Protein AF-A0A959BJ44-F1 (afdb_monomer_lite)

Secondary structure (DSSP, 8-state):
--SHHHHHHHHHHTT--------TTSSGGGGS-------------PPPP-S-------------HHHHHHHHHHH-GGG--HHHHHHHHHHHHHHHHHHS-TTSPPP------------SSPPTTBTTB--HHHHHHHHHTT-

pLDDT: mean 74.77, std 21.97, range [40.12, 97.75]

Sequence (143 aa):
MKTSTLIAVLLAMLMAGLCPAQNLSQFEGRLKKRPHYHQLQEKQIQAPSTAGFYTPIIRQRTCGTMEADAALRARYPEMGTLEEFENGLQRAIRGYEQEHDARSPQEVITIPVIVHVVHNGQAVGSGPNISRAQVQSQIDALN

Radius of gyration: 29.75 Å; chains: 1; bounding box: 50×96×48 Å

Structure (mmCIF, N/CA/C/O backbone):
data_AF-A0A959BJ44-F1
#
_entry.id   AF-A0A959BJ44-F1
#
loop_
_atom_site.group_PDB
_atom_site.id
_atom_site.type_symbol
_atom_site.label_atom_id
_atom_site.label_alt_id
_atom_site.label_comp_id
_atom_site.label_asym_id
_atom_site.label_entity_id
_atom_site.label_seq_id
_atom_site.pdbx_PDB_ins_code
_atom_site.Cartn_x
_atom_site.Cartn_y
_atom_site.Cartn_z
_atom_site.occupancy
_atom_site.B_iso_or_equiv
_atom_site.auth_seq_id
_atom_site.auth_comp_id
_atom_site.auth_asym_id
_atom_site.auth_atom_id
_atom_site.pdbx_PDB_model_num
ATOM 1 N N . MET A 1 1 ? 9.827 73.649 15.721 1.00 54.50 1 MET A N 1
ATOM 2 C CA . MET A 1 1 ? 10.860 72.589 15.835 1.00 54.50 1 MET A CA 1
ATOM 3 C C . MET A 1 1 ? 10.273 71.163 15.753 1.00 54.50 1 MET A C 1
ATOM 5 O O . MET A 1 1 ? 10.637 70.328 16.567 1.00 54.50 1 MET A O 1
ATOM 9 N N . LYS A 1 2 ? 9.368 70.839 14.807 1.00 57.88 2 LYS A N 1
ATOM 10 C CA . LYS A 1 2 ? 8.801 69.467 14.698 1.00 57.88 2 LYS A CA 1
ATOM 11 C C . LYS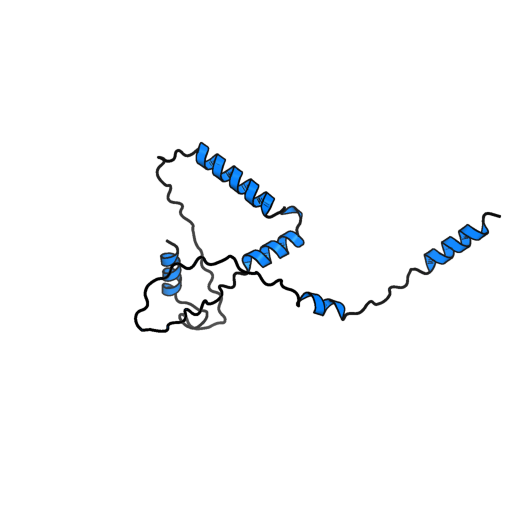 A 1 2 ? 8.584 68.938 13.266 1.00 57.88 2 LYS A C 1
ATOM 13 O O . LYS A 1 2 ? 8.084 67.837 13.107 1.00 57.88 2 LYS A O 1
ATOM 18 N N . THR A 1 3 ? 8.978 69.675 12.226 1.00 54.62 3 THR A N 1
ATOM 19 C CA . THR A 1 3 ? 8.811 69.253 10.818 1.00 54.62 3 THR A CA 1
ATOM 20 C C . THR A 1 3 ? 10.103 68.727 10.175 1.00 54.62 3 THR A C 1
ATOM 22 O O . THR A 1 3 ? 10.033 67.903 9.271 1.00 54.62 3 THR A O 1
ATOM 25 N N . SER A 1 4 ? 11.285 69.106 10.681 1.00 54.53 4 SER A N 1
ATOM 26 C CA . SER A 1 4 ? 12.581 68.623 10.160 1.00 54.53 4 SER A CA 1
ATOM 27 C C . SER A 1 4 ? 12.877 67.158 10.487 1.00 54.53 4 SER A C 1
ATOM 29 O O . SER A 1 4 ? 13.542 66.484 9.708 1.00 54.53 4 SER A O 1
ATOM 31 N N . THR A 1 5 ? 12.373 66.636 11.606 1.00 57.09 5 THR A N 1
ATOM 32 C CA . THR A 1 5 ? 12.557 65.226 11.985 1.00 57.09 5 THR A CA 1
ATOM 33 C C . THR A 1 5 ? 11.679 64.279 11.168 1.00 57.09 5 THR A C 1
ATOM 35 O O . THR A 1 5 ? 12.084 63.151 10.919 1.00 57.09 5 THR A O 1
ATOM 38 N N . LEU A 1 6 ? 10.519 64.734 10.683 1.00 56.97 6 LEU A N 1
ATOM 39 C CA . LEU A 1 6 ? 9.623 63.915 9.857 1.00 56.97 6 LEU A CA 1
ATOM 40 C C . LEU A 1 6 ? 10.170 63.691 8.441 1.00 56.97 6 LEU A C 1
ATOM 42 O O . LEU A 1 6 ? 10.066 62.585 7.921 1.00 56.97 6 LEU A O 1
ATOM 46 N N . ILE A 1 7 ? 10.823 64.696 7.847 1.00 59.19 7 ILE A N 1
ATOM 47 C CA . ILE A 1 7 ? 11.459 64.565 6.525 1.00 59.19 7 ILE A CA 1
ATOM 48 C C . ILE A 1 7 ? 12.693 63.652 6.602 1.00 59.19 7 ILE A C 1
ATOM 50 O O . ILE A 1 7 ? 12.903 62.833 5.712 1.00 59.19 7 ILE A O 1
ATOM 54 N N . ALA A 1 8 ? 13.465 63.719 7.693 1.00 55.62 8 ALA A N 1
ATOM 55 C CA . ALA A 1 8 ? 14.617 62.839 7.902 1.00 55.62 8 ALA A CA 1
ATOM 56 C C . ALA A 1 8 ? 14.218 61.358 8.072 1.00 55.62 8 ALA A C 1
ATOM 58 O O . ALA A 1 8 ? 14.911 60.476 7.569 1.00 55.62 8 ALA 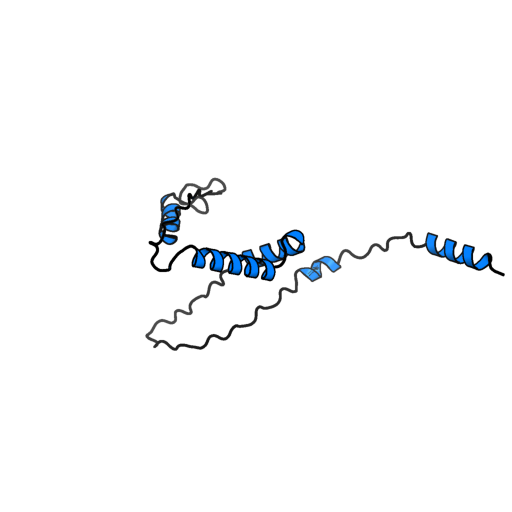A O 1
ATOM 59 N N . VAL A 1 9 ? 13.081 61.075 8.720 1.00 58.94 9 VAL A N 1
ATOM 60 C CA . VAL A 1 9 ? 12.565 59.700 8.873 1.00 58.94 9 VAL A CA 1
ATOM 61 C C . VAL A 1 9 ? 11.984 59.164 7.557 1.00 58.94 9 VAL A C 1
ATOM 63 O O . VAL A 1 9 ? 12.204 58.002 7.221 1.00 58.94 9 VAL A O 1
ATOM 66 N N . LEU A 1 10 ? 11.316 60.011 6.765 1.00 56.19 10 LEU A N 1
ATOM 67 C CA . LEU A 1 10 ? 10.782 59.628 5.450 1.00 56.19 10 LEU A CA 1
ATOM 68 C C . LEU A 1 10 ? 11.883 59.379 4.406 1.00 56.19 10 LEU A C 1
ATOM 70 O O . LEU A 1 10 ? 11.752 58.461 3.599 1.00 56.19 10 LEU A O 1
ATOM 74 N N . LEU A 1 11 ? 12.995 60.122 4.456 1.00 54.22 11 LEU A N 1
ATOM 75 C CA . LEU A 1 11 ? 14.146 59.881 3.576 1.00 54.22 11 LEU A CA 1
ATOM 76 C C . LEU A 1 11 ? 14.920 58.603 3.960 1.00 54.22 11 LEU A C 1
ATOM 78 O O . LEU A 1 11 ? 15.455 57.924 3.087 1.00 54.22 11 LEU A O 1
ATOM 82 N N . ALA A 1 12 ? 14.939 58.239 5.249 1.00 51.34 12 ALA A N 1
ATOM 83 C CA . ALA A 1 12 ? 15.567 57.006 5.733 1.00 51.34 12 ALA A CA 1
ATOM 84 C C . ALA A 1 12 ? 14.768 55.739 5.369 1.00 51.34 12 ALA A C 1
ATOM 86 O O . ALA A 1 12 ? 15.361 54.680 5.168 1.00 51.34 12 ALA A O 1
ATOM 87 N N . MET A 1 13 ? 13.441 55.836 5.218 1.00 52.59 13 MET A N 1
ATOM 88 C CA . MET A 1 13 ? 12.610 54.710 4.765 1.00 52.59 13 MET A CA 1
ATOM 89 C C . MET A 1 13 ? 12.649 54.482 3.246 1.00 52.59 13 MET A C 1
ATOM 91 O O . MET A 1 13 ? 12.355 53.375 2.801 1.00 52.59 13 MET A O 1
ATOM 95 N N . LEU A 1 14 ? 13.071 55.470 2.447 1.00 49.72 14 LEU A N 1
ATOM 96 C CA . LEU A 1 14 ? 13.172 55.333 0.986 1.00 49.72 14 LEU A CA 1
ATOM 97 C C . LEU A 1 14 ? 14.499 54.710 0.501 1.00 49.72 14 LEU A C 1
ATOM 99 O O . LEU A 1 14 ? 14.616 54.374 -0.672 1.00 49.72 14 LEU A O 1
ATOM 103 N N . MET A 1 15 ? 15.474 54.503 1.395 1.00 52.19 15 MET A N 1
ATOM 104 C CA . MET A 1 15 ? 16.781 53.891 1.085 1.00 52.19 15 MET A CA 1
ATOM 105 C C . MET A 1 15 ? 16.941 52.449 1.600 1.00 52.19 15 MET A C 1
ATOM 107 O O . MET A 1 15 ? 18.013 51.865 1.469 1.00 52.19 15 MET A O 1
ATOM 111 N N . ALA A 1 16 ? 15.878 51.831 2.126 1.00 48.78 16 ALA A N 1
ATOM 112 C CA . ALA A 1 16 ? 15.864 50.405 2.482 1.00 48.78 16 ALA A CA 1
ATOM 113 C C . ALA A 1 16 ? 15.429 49.486 1.313 1.00 48.78 16 ALA A C 1
ATOM 115 O O . ALA A 1 16 ? 15.215 48.292 1.500 1.00 48.78 16 ALA A O 1
ATOM 116 N N . GLY A 1 17 ? 15.302 50.042 0.102 1.00 53.31 17 GLY A N 1
ATOM 117 C CA . GLY A 1 17 ? 14.902 49.355 -1.130 1.00 53.31 17 GLY A CA 1
ATOM 118 C C . GLY A 1 17 ? 16.046 48.763 -1.961 1.00 53.31 17 GLY A C 1
ATOM 119 O O . GLY A 1 17 ? 15.896 48.637 -3.172 1.00 53.31 17 GLY A O 1
ATOM 120 N N . LEU A 1 18 ? 17.182 48.399 -1.358 1.00 48.91 18 LEU A N 1
ATOM 121 C CA . LEU A 1 18 ? 18.196 47.584 -2.033 1.00 48.91 18 LEU A CA 1
ATOM 122 C C . LEU A 1 18 ? 18.339 46.243 -1.318 1.00 48.91 18 LEU A C 1
ATOM 124 O O . LEU A 1 18 ? 18.878 46.156 -0.218 1.00 48.91 18 LEU A O 1
ATOM 128 N N . CYS A 1 19 ? 17.852 45.195 -1.986 1.00 45.88 19 CYS A N 1
ATOM 129 C CA . CYS A 1 19 ? 18.166 43.806 -1.684 1.00 45.88 19 CYS A CA 1
ATOM 130 C C . CYS A 1 19 ? 19.683 43.636 -1.507 1.00 45.88 19 CYS A C 1
ATOM 132 O O . CYS A 1 19 ? 20.423 43.843 -2.473 1.00 45.88 19 CYS A O 1
ATOM 134 N N . PRO A 1 20 ? 20.181 43.180 -0.347 1.00 45.16 20 PRO A N 1
ATOM 135 C CA . PRO A 1 20 ? 21.453 42.489 -0.336 1.00 45.16 20 PRO A CA 1
ATOM 136 C C . PRO A 1 20 ? 21.241 41.136 -1.026 1.00 45.16 20 PRO A C 1
ATOM 138 O O . PRO A 1 20 ? 20.472 40.296 -0.559 1.00 45.16 20 PRO A O 1
ATOM 141 N N . ALA A 1 21 ? 21.920 40.927 -2.154 1.00 50.53 21 ALA A N 1
ATOM 142 C CA . ALA A 1 21 ? 22.101 39.611 -2.749 1.00 50.53 21 ALA A CA 1
ATOM 143 C C . ALA A 1 21 ? 22.855 38.720 -1.745 1.00 50.53 21 ALA A C 1
ATOM 145 O O . ALA A 1 21 ? 24.084 38.710 -1.684 1.00 50.53 21 ALA A O 1
ATOM 146 N N . GLN A 1 22 ? 22.111 38.004 -0.903 1.00 49.12 22 GLN A N 1
ATOM 147 C CA . GLN A 1 22 ? 22.660 37.053 0.053 1.00 49.12 22 GLN A CA 1
ATOM 148 C C . GLN A 1 22 ? 22.803 35.683 -0.616 1.00 49.12 22 GLN A C 1
ATOM 150 O O . GLN A 1 22 ? 21.888 34.874 -0.665 1.00 49.12 22 GLN A O 1
ATOM 155 N N . ASN A 1 23 ? 24.004 35.477 -1.153 1.00 43.41 23 ASN A N 1
ATOM 156 C CA . ASN A 1 23 ? 24.846 34.313 -0.891 1.00 43.41 23 ASN A CA 1
ATOM 157 C C . ASN A 1 23 ? 24.207 32.911 -1.062 1.00 43.41 23 ASN A C 1
ATOM 159 O O . ASN A 1 23 ? 23.680 32.307 -0.129 1.00 43.41 23 ASN A O 1
ATOM 163 N N . LEU A 1 24 ? 24.390 32.343 -2.258 1.00 46.50 24 LEU A N 1
ATOM 164 C CA . LEU A 1 24 ? 23.986 30.988 -2.654 1.00 46.50 24 LEU A CA 1
ATOM 165 C C . LEU A 1 24 ? 24.787 29.846 -1.979 1.00 46.50 24 LEU A C 1
ATOM 167 O O . LEU A 1 24 ? 24.639 28.696 -2.373 1.00 46.50 24 LEU A O 1
ATOM 171 N N . SER A 1 25 ? 25.634 30.120 -0.978 1.00 49.41 25 SER A N 1
ATOM 172 C CA . SER A 1 25 ? 26.426 29.083 -0.285 1.00 49.41 25 SER A CA 1
ATOM 173 C C . SER A 1 25 ? 25.739 28.485 0.952 1.00 49.41 25 SER A C 1
ATOM 175 O O . SER A 1 25 ? 26.201 27.482 1.495 1.00 49.41 25 SER A O 1
ATOM 177 N N . GLN A 1 26 ? 24.610 29.043 1.406 1.00 48.31 26 GLN A N 1
ATOM 178 C CA . GLN A 1 26 ? 23.963 28.590 2.646 1.00 48.31 26 GLN A CA 1
ATOM 179 C C . GLN A 1 26 ? 23.009 27.390 2.458 1.00 48.31 26 GLN A C 1
ATOM 181 O O . GLN A 1 26 ? 22.589 26.776 3.441 1.00 48.31 26 GLN A O 1
ATOM 186 N N . PHE A 1 27 ? 22.692 27.003 1.217 1.00 43.78 27 PHE A N 1
ATOM 187 C CA . PHE A 1 27 ? 21.806 25.862 0.944 1.00 43.78 27 PHE A CA 1
ATOM 188 C C . PHE A 1 27 ? 22.499 2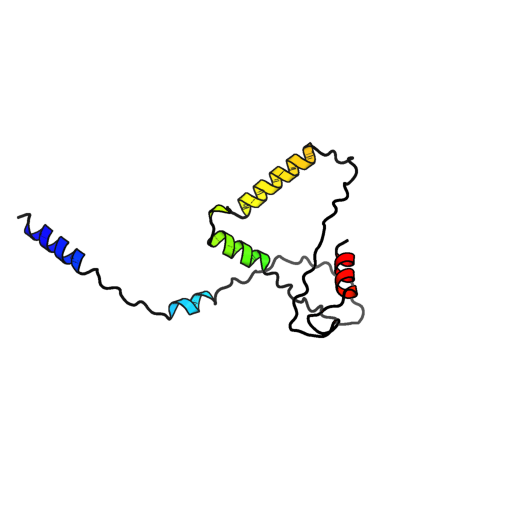4.495 1.058 1.00 43.78 27 PHE A C 1
ATOM 190 O O . PHE A 1 27 ? 21.839 23.505 1.376 1.00 43.78 27 PHE A O 1
ATOM 197 N N . GLU A 1 28 ? 23.823 24.428 0.907 1.00 49.28 28 GLU A N 1
ATOM 198 C CA . GLU A 1 28 ? 24.563 23.161 1.016 1.00 49.28 28 GLU A CA 1
ATOM 199 C C . GLU A 1 28 ? 24.716 22.677 2.471 1.00 49.28 28 GLU A C 1
ATOM 201 O O . GLU A 1 28 ? 24.907 21.488 2.732 1.00 49.28 28 GLU A O 1
ATOM 206 N N . GLY A 1 29 ? 24.543 23.568 3.455 1.00 40.53 29 GLY A N 1
ATOM 207 C CA . GLY A 1 29 ? 24.664 23.237 4.879 1.00 40.53 29 GLY A CA 1
ATOM 208 C C . GLY A 1 29 ? 23.479 22.463 5.473 1.00 40.53 29 GLY A C 1
ATOM 209 O O . GLY A 1 29 ? 23.603 21.904 6.565 1.00 40.53 29 GLY A O 1
ATOM 210 N N . ARG A 1 30 ? 22.330 22.400 4.783 1.00 41.03 30 ARG A N 1
ATOM 211 C CA . ARG A 1 30 ? 21.102 21.772 5.313 1.00 41.03 30 ARG A CA 1
ATOM 212 C C . ARG A 1 30 ? 20.995 20.270 5.014 1.00 41.03 30 ARG A C 1
ATOM 214 O O . ARG A 1 30 ? 20.216 19.584 5.666 1.00 41.03 30 ARG A O 1
ATOM 221 N N . LEU A 1 31 ? 21.827 19.724 4.124 1.00 48.03 31 LEU A N 1
ATOM 222 C CA . LEU A 1 31 ? 21.896 18.273 3.884 1.00 48.03 31 LEU A CA 1
ATOM 223 C C . LEU A 1 31 ? 22.836 17.532 4.855 1.00 48.03 31 LEU A C 1
ATOM 225 O O . LEU A 1 31 ? 22.854 16.304 4.862 1.00 48.03 31 LEU A O 1
ATOM 229 N N . LYS A 1 32 ? 23.593 18.245 5.707 1.00 45.69 32 LYS A N 1
ATOM 230 C CA . LYS A 1 32 ? 24.660 17.650 6.540 1.00 45.69 32 LYS A CA 1
ATOM 231 C C . LYS A 1 32 ? 24.321 17.453 8.024 1.00 45.69 32 LYS A C 1
ATOM 233 O O . LYS A 1 32 ? 25.203 17.147 8.820 1.00 45.69 32 LYS A O 1
ATOM 238 N N . LYS A 1 33 ? 23.053 17.579 8.422 1.00 42.03 33 LYS A N 1
ATOM 239 C CA . LYS A 1 33 ? 22.607 17.235 9.783 1.00 42.03 33 LYS A CA 1
ATOM 240 C C . LYS A 1 33 ? 21.317 16.420 9.740 1.00 42.03 33 LYS A C 1
ATOM 242 O O . LYS A 1 33 ? 20.234 16.960 9.925 1.00 42.03 33 LYS A O 1
ATOM 247 N N . ARG A 1 34 ? 21.440 15.110 9.518 1.00 42.03 34 ARG A N 1
ATOM 248 C CA . ARG A 1 34 ? 20.439 14.150 9.998 1.00 42.03 34 ARG A CA 1
ATOM 249 C C . ARG A 1 34 ? 20.901 13.659 11.374 1.00 42.03 34 ARG A C 1
ATOM 251 O O . ARG A 1 34 ? 22.034 13.184 11.466 1.00 42.03 34 ARG A O 1
ATOM 258 N N . PRO A 1 35 ? 20.102 13.827 12.440 1.00 42.59 35 PRO A N 1
ATOM 259 C CA . PRO A 1 35 ? 20.463 13.321 13.749 1.00 42.59 35 PRO A CA 1
ATOM 260 C C . PRO A 1 35 ? 20.513 11.793 13.716 1.00 42.59 35 PRO A C 1
ATOM 262 O O . PRO A 1 35 ? 19.620 11.114 13.217 1.00 42.59 35 PRO A O 1
ATOM 265 N N . HIS A 1 36 ? 21.622 11.300 14.248 1.00 42.22 36 HIS A N 1
ATOM 266 C CA . HIS A 1 36 ? 21.886 9.929 14.641 1.00 42.22 36 HIS A CA 1
ATOM 267 C C . HIS A 1 36 ? 20.731 9.431 15.530 1.00 42.22 36 HIS A C 1
ATOM 269 O O . HIS A 1 36 ? 20.529 9.971 16.618 1.00 42.22 36 HIS A O 1
ATOM 275 N N . TYR A 1 37 ? 19.962 8.427 15.099 1.00 46.22 37 TYR A N 1
ATOM 276 C CA . TYR A 1 37 ? 19.012 7.764 15.995 1.00 46.22 37 TYR A CA 1
ATOM 277 C C . TYR A 1 37 ? 19.810 6.839 16.922 1.00 46.22 37 TYR A C 1
ATOM 279 O O . TYR A 1 37 ? 20.206 5.737 16.543 1.00 46.22 37 TYR A O 1
ATOM 287 N N . HIS A 1 38 ? 20.130 7.332 18.118 1.00 42.72 38 HIS A N 1
ATOM 288 C CA . HIS A 1 38 ? 20.727 6.531 19.179 1.00 42.72 38 HIS A CA 1
ATOM 289 C C . HIS A 1 38 ? 19.666 5.605 19.792 1.00 42.72 38 HIS A C 1
ATOM 291 O O . HIS A 1 38 ? 18.756 6.048 20.481 1.00 42.72 38 HIS A O 1
ATOM 297 N N . GLN A 1 39 ? 19.851 4.308 19.543 1.00 40.97 39 GLN A N 1
ATOM 298 C CA . GLN A 1 39 ? 20.061 3.303 20.587 1.00 40.97 39 GLN A CA 1
ATOM 299 C C . GLN A 1 39 ? 18.932 3.138 21.624 1.00 40.97 39 GLN A C 1
ATOM 301 O O . GLN A 1 39 ? 19.025 3.610 22.753 1.00 40.97 39 GLN A O 1
ATOM 306 N N . LEU A 1 40 ? 17.913 2.348 21.272 1.00 50.22 40 LEU A N 1
ATOM 307 C CA . LEU A 1 40 ? 17.123 1.628 22.271 1.00 50.22 40 LEU A CA 1
ATOM 308 C C . LEU A 1 40 ? 17.893 0.355 22.658 1.00 50.22 40 LEU A C 1
ATOM 310 O O . LEU A 1 40 ? 18.292 -0.427 21.799 1.00 50.22 40 LEU A O 1
ATOM 314 N N . GLN A 1 41 ? 18.169 0.214 23.954 1.00 42.81 41 GLN A N 1
ATOM 315 C CA . GLN A 1 41 ? 18.959 -0.853 24.572 1.00 42.81 41 GLN A CA 1
ATOM 316 C C . GLN A 1 41 ? 18.404 -2.251 24.266 1.00 42.81 41 GLN A C 1
ATOM 318 O O . GLN A 1 41 ? 17.350 -2.642 24.767 1.00 42.81 41 GLN A O 1
ATOM 323 N N . GLU A 1 42 ? 19.167 -3.042 23.515 1.00 46.81 42 GLU A N 1
ATOM 324 C CA . GLU A 1 42 ? 18.970 -4.486 23.417 1.00 46.81 42 GLU A CA 1
ATOM 325 C C . GLU A 1 42 ? 19.353 -5.136 24.754 1.00 46.81 42 GLU A C 1
ATOM 327 O O . GLU A 1 42 ? 20.526 -5.262 25.113 1.00 46.81 42 GLU A O 1
ATOM 332 N N . LYS A 1 43 ? 18.347 -5.558 25.522 1.00 44.47 43 LYS A N 1
ATOM 333 C CA . LYS A 1 43 ? 18.531 -6.487 26.637 1.00 44.47 43 LYS A CA 1
ATOM 334 C C . LYS A 1 43 ? 18.871 -7.856 26.041 1.00 44.47 43 LYS A C 1
ATOM 336 O O . LYS A 1 43 ? 17.996 -8.536 25.513 1.00 44.47 43 LYS A O 1
ATOM 341 N N . GLN A 1 44 ? 20.150 -8.224 26.087 1.00 40.12 44 GLN A N 1
ATOM 342 C CA . GLN A 1 44 ? 20.678 -9.466 25.521 1.00 40.12 44 GLN A CA 1
ATOM 343 C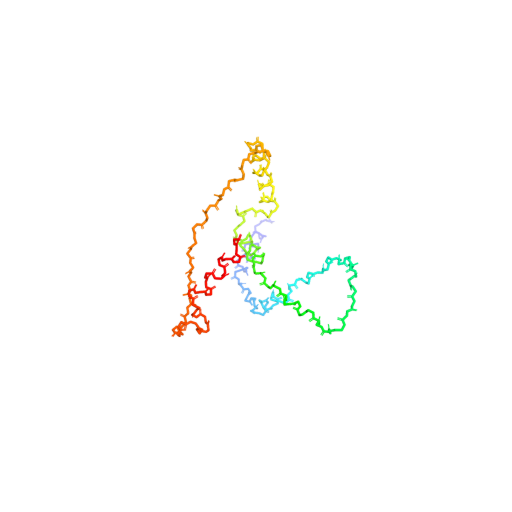 C . GLN A 1 44 ? 19.988 -10.700 26.127 1.00 40.12 44 GLN A C 1
ATOM 345 O O . GLN A 1 44 ? 20.098 -10.956 27.326 1.00 40.12 44 GLN A O 1
ATOM 350 N N . ILE A 1 45 ? 19.312 -11.490 25.292 1.00 46.75 45 ILE A N 1
ATOM 351 C CA . ILE A 1 45 ? 18.950 -12.878 25.597 1.00 46.75 45 ILE A CA 1
ATOM 352 C C . ILE A 1 45 ? 19.974 -13.745 24.858 1.00 46.75 45 ILE A C 1
ATOM 354 O O . ILE A 1 45 ? 19.980 -13.808 23.632 1.00 46.75 45 ILE A O 1
ATOM 358 N N . GLN A 1 46 ? 20.891 -14.352 25.609 1.00 44.09 46 GLN A N 1
ATOM 359 C CA . GLN A 1 46 ? 21.974 -15.180 25.080 1.00 44.09 46 GLN A CA 1
ATOM 360 C C . GLN A 1 46 ? 21.420 -16.550 24.646 1.00 44.09 46 GLN A C 1
ATOM 362 O O . GLN A 1 46 ? 20.965 -17.319 25.491 1.00 44.09 46 GLN A O 1
ATOM 367 N N . ALA A 1 47 ? 21.489 -16.878 23.354 1.00 47.25 47 ALA A N 1
ATOM 368 C CA . ALA A 1 47 ? 21.277 -18.241 22.853 1.00 47.25 47 ALA A CA 1
ATOM 369 C C . ALA A 1 47 ? 22.635 -18.936 22.592 1.00 47.25 47 ALA A C 1
ATOM 371 O O . ALA A 1 47 ? 23.595 -18.262 22.207 1.00 47.25 47 ALA A O 1
ATOM 372 N N . PRO A 1 48 ? 22.751 -20.257 22.835 1.00 50.22 48 PRO A N 1
ATOM 373 C CA . PRO A 1 48 ? 24.026 -20.971 22.862 1.00 50.22 48 PRO A CA 1
ATOM 374 C C . PRO A 1 48 ? 24.638 -21.149 21.466 1.00 50.22 48 PRO A C 1
ATOM 376 O O . PRO A 1 48 ? 23.963 -21.478 20.493 1.00 50.22 48 PRO A O 1
ATOM 379 N N . SER A 1 49 ? 25.950 -20.935 21.395 1.00 58.62 49 SER A N 1
ATOM 380 C CA . SER A 1 49 ? 26.776 -20.973 20.194 1.00 58.62 49 SER A CA 1
ATOM 381 C C . SER A 1 49 ? 27.132 -22.405 19.786 1.00 58.62 49 SER A C 1
ATOM 383 O O . SER A 1 49 ? 27.703 -23.175 20.555 1.00 58.62 49 SER A O 1
ATOM 385 N N . THR A 1 50 ? 26.869 -22.766 18.531 1.00 47.03 50 THR A N 1
ATOM 386 C CA . THR A 1 50 ? 27.519 -23.912 17.881 1.00 47.03 50 THR A CA 1
ATOM 387 C C . THR A 1 50 ? 27.930 -23.516 16.465 1.00 47.03 50 THR A C 1
ATOM 389 O O . THR A 1 50 ? 27.095 -23.201 15.628 1.00 47.03 50 THR A O 1
ATOM 392 N N . ALA A 1 51 ? 29.252 -23.461 16.278 1.00 51.12 51 ALA A N 1
ATOM 393 C CA . ALA A 1 51 ? 30.040 -23.426 15.044 1.00 51.12 51 ALA A CA 1
ATOM 394 C C . ALA A 1 51 ? 29.356 -22.919 13.756 1.00 51.12 51 ALA A C 1
ATOM 396 O O . ALA A 1 51 ? 28.829 -23.680 12.952 1.00 51.12 51 ALA A O 1
ATOM 397 N N . GLY A 1 52 ? 29.506 -21.616 13.527 1.00 40.97 52 GLY A N 1
ATOM 398 C CA . GLY A 1 52 ? 29.224 -20.932 12.271 1.00 40.97 52 GLY A CA 1
ATOM 399 C C . GLY A 1 52 ? 29.158 -19.439 12.547 1.00 40.97 52 GLY A C 1
ATOM 400 O O . GLY A 1 52 ? 28.132 -18.946 13.002 1.00 40.97 52 GLY A O 1
ATOM 401 N N . PHE A 1 53 ? 30.261 -18.713 12.343 1.00 50.16 53 PHE A N 1
ATOM 402 C CA . PHE A 1 53 ? 30.276 -17.250 12.431 1.00 50.16 53 PHE A CA 1
ATOM 403 C C . PHE A 1 53 ? 29.502 -16.660 11.243 1.00 50.16 53 PHE A C 1
ATOM 405 O O . PHE A 1 53 ? 30.081 -16.152 10.287 1.00 50.16 53 PHE A O 1
ATOM 412 N N . TYR A 1 54 ? 28.175 -16.733 11.297 1.00 54.69 54 TYR A N 1
ATOM 413 C CA . TYR A 1 54 ? 27.313 -15.858 10.523 1.00 54.69 54 TYR A CA 1
ATOM 414 C C . TYR A 1 54 ? 27.095 -14.617 11.373 1.00 54.69 54 TYR A C 1
ATOM 416 O O . TYR A 1 54 ? 26.212 -14.590 12.225 1.00 54.69 54 TYR A O 1
ATOM 424 N N . THR A 1 55 ? 27.913 -13.583 11.171 1.00 58.12 55 THR A N 1
ATOM 425 C CA . THR A 1 55 ? 27.497 -12.241 11.577 1.00 58.12 55 THR A CA 1
ATOM 426 C C . THR A 1 55 ? 26.228 -11.962 10.775 1.00 58.12 55 THR A C 1
ATOM 428 O O . THR A 1 55 ? 26.321 -11.919 9.542 1.00 58.12 55 THR A O 1
ATOM 431 N N . PRO A 1 56 ? 25.038 -11.836 11.391 1.00 64.06 56 PRO A N 1
ATOM 432 C CA . PRO A 1 56 ? 23.880 -11.415 10.634 1.00 64.06 56 PRO A CA 1
ATOM 433 C C . PRO A 1 56 ? 24.230 -10.034 10.091 1.00 64.06 56 PRO A C 1
ATOM 435 O O . PRO A 1 56 ? 24.423 -9.083 10.849 1.00 64.06 56 PRO A O 1
ATOM 438 N N . ILE A 1 57 ? 24.380 -9.924 8.770 1.00 59.75 57 ILE A N 1
ATOM 439 C CA . ILE A 1 57 ? 24.357 -8.621 8.127 1.00 59.75 57 ILE A CA 1
ATOM 440 C C . ILE A 1 57 ? 22.954 -8.106 8.409 1.00 59.75 57 ILE A C 1
ATOM 442 O O . ILE A 1 57 ? 21.994 -8.486 7.735 1.00 59.75 57 ILE A O 1
ATOM 446 N N . ILE A 1 58 ? 22.827 -7.273 9.438 1.00 61.12 58 ILE A N 1
ATOM 447 C CA . ILE A 1 58 ? 21.650 -6.447 9.623 1.00 61.12 58 ILE A CA 1
ATOM 448 C C . ILE A 1 58 ? 21.680 -5.495 8.432 1.00 61.12 58 ILE A C 1
ATOM 450 O O . ILE A 1 58 ? 22.302 -4.435 8.472 1.00 61.12 58 ILE A O 1
ATOM 454 N N . ARG A 1 59 ? 21.079 -5.911 7.310 1.00 63.25 59 ARG A N 1
ATOM 455 C CA . ARG A 1 59 ? 20.728 -4.983 6.243 1.00 63.25 59 ARG A CA 1
ATOM 456 C C . ARG A 1 59 ? 19.793 -3.996 6.908 1.00 63.25 59 ARG A C 1
ATOM 458 O O . ARG A 1 59 ? 18.647 -4.331 7.200 1.00 63.25 59 ARG A O 1
ATOM 465 N N . GLN A 1 60 ? 20.323 -2.822 7.220 1.00 63.78 60 GLN A N 1
ATOM 466 C CA . GLN A 1 60 ? 19.559 -1.736 7.794 1.00 63.78 60 GLN A CA 1
ATOM 467 C C . GLN A 1 60 ? 18.387 -1.501 6.845 1.00 63.78 60 GLN A C 1
ATOM 469 O O . GLN A 1 60 ? 18.575 -1.123 5.688 1.00 63.78 60 GLN A O 1
ATOM 474 N N . ARG A 1 61 ? 17.183 -1.864 7.293 1.00 69.94 61 ARG A N 1
ATOM 475 C CA . ARG A 1 61 ? 15.969 -1.701 6.505 1.00 69.94 61 ARG A CA 1
ATOM 476 C C . ARG A 1 61 ? 15.742 -0.201 6.400 1.00 69.94 61 ARG A C 1
ATOM 478 O O . ARG A 1 61 ? 15.248 0.419 7.334 1.00 69.94 61 ARG A O 1
ATOM 485 N N . THR A 1 62 ? 16.153 0.391 5.288 1.00 85.19 62 THR A N 1
ATOM 486 C CA . THR A 1 62 ? 15.878 1.796 5.009 1.00 85.19 62 THR A CA 1
ATOM 487 C C . THR A 1 62 ? 14.423 1.901 4.576 1.00 85.19 62 THR A C 1
ATOM 489 O O . THR A 1 62 ? 14.078 1.512 3.461 1.00 85.19 62 THR A O 1
ATOM 492 N N . CYS A 1 63 ? 13.563 2.376 5.472 1.00 87.12 63 CYS A N 1
ATOM 493 C CA . CYS A 1 63 ? 12.180 2.716 5.165 1.00 87.12 63 CYS A CA 1
ATOM 494 C C . CYS A 1 63 ? 12.071 4.240 5.105 1.00 87.12 63 CYS A C 1
ATOM 496 O O . CYS A 1 63 ? 12.453 4.894 6.064 1.00 87.12 63 CYS A O 1
ATOM 498 N N . GLY A 1 64 ? 11.584 4.792 3.990 1.00 93.06 64 GLY A N 1
ATOM 499 C CA . GLY A 1 64 ? 11.475 6.245 3.798 1.00 93.06 64 GLY A CA 1
ATOM 500 C C . GLY A 1 64 ? 10.165 6.860 4.297 1.00 93.06 64 GLY A C 1
ATOM 501 O O . GLY A 1 64 ? 9.945 8.054 4.098 1.00 93.06 64 GLY A O 1
ATOM 502 N N . THR A 1 65 ? 9.268 6.058 4.881 1.00 92.75 65 THR A N 1
ATOM 503 C CA . THR A 1 65 ? 7.908 6.492 5.232 1.00 92.75 65 THR A CA 1
ATOM 504 C C . THR A 1 65 ? 7.906 7.604 6.278 1.00 92.75 65 THR A C 1
ATOM 506 O O . THR A 1 65 ? 7.180 8.579 6.109 1.00 92.75 65 THR A O 1
ATOM 509 N N . MET A 1 66 ? 8.741 7.510 7.319 1.00 91.25 66 MET A N 1
ATOM 510 C CA . MET A 1 66 ? 8.752 8.507 8.400 1.00 91.25 66 MET A CA 1
ATOM 511 C C . MET A 1 66 ? 9.322 9.847 7.936 1.00 91.25 66 MET A C 1
ATOM 513 O O . MET A 1 66 ? 8.805 10.904 8.290 1.00 91.25 66 MET A O 1
ATOM 517 N N . GLU A 1 67 ? 10.368 9.829 7.111 1.00 93.44 67 GLU A N 1
ATOM 518 C CA . GLU A 1 67 ? 10.922 11.054 6.539 1.00 93.44 67 GLU A CA 1
ATOM 519 C C . GLU A 1 67 ? 9.965 11.709 5.544 1.00 93.44 67 GLU A C 1
ATOM 521 O O . GLU A 1 67 ? 9.896 12.939 5.494 1.00 93.44 67 GLU A O 1
ATOM 526 N N . ALA A 1 68 ? 9.234 10.909 4.763 1.00 94.88 68 ALA A N 1
ATOM 527 C CA . ALA A 1 68 ? 8.218 11.411 3.849 1.00 94.88 68 ALA A CA 1
ATOM 528 C C . ALA A 1 68 ? 7.036 12.037 4.606 1.00 94.88 68 ALA A C 1
ATOM 530 O O . ALA A 1 68 ? 6.656 13.160 4.278 1.00 94.88 68 ALA A O 1
ATOM 531 N N . ASP A 1 69 ? 6.507 11.370 5.639 1.00 95.00 69 ASP A N 1
ATOM 532 C CA . ASP A 1 69 ? 5.439 11.908 6.499 1.00 95.00 69 ASP A CA 1
ATOM 533 C C . ASP A 1 69 ? 5.864 13.228 7.156 1.00 95.00 69 ASP A C 1
ATOM 535 O O . ASP A 1 69 ? 5.177 14.243 7.022 1.00 95.00 69 ASP A O 1
ATOM 539 N N . ALA A 1 70 ? 7.055 13.264 7.761 1.00 93.38 70 ALA A N 1
ATOM 540 C CA . ALA A 1 70 ? 7.584 14.476 8.378 1.00 93.38 70 ALA A CA 1
ATOM 541 C C . ALA A 1 70 ? 7.728 15.627 7.365 1.00 93.38 70 ALA A C 1
ATOM 543 O O . ALA A 1 70 ? 7.379 16.773 7.661 1.00 93.38 70 ALA A O 1
ATOM 544 N N . ALA A 1 71 ? 8.213 15.335 6.153 1.00 95.56 71 ALA A N 1
ATOM 545 C CA . ALA A 1 71 ? 8.334 16.331 5.093 1.00 95.56 71 ALA A CA 1
ATOM 546 C C . ALA A 1 71 ? 6.968 16.826 4.592 1.00 95.56 71 ALA A C 1
ATOM 548 O O . ALA A 1 71 ? 6.839 18.007 4.265 1.00 95.56 71 ALA A O 1
ATOM 549 N N . LEU A 1 72 ? 5.964 15.949 4.527 1.00 96.62 72 LEU A N 1
ATOM 550 C CA . LEU A 1 72 ? 4.604 16.302 4.135 1.00 96.62 72 LEU A CA 1
ATOM 551 C C . LEU A 1 72 ? 3.944 17.190 5.193 1.00 96.62 72 LEU A C 1
ATOM 553 O O . LEU A 1 72 ? 3.470 18.268 4.845 1.00 96.62 72 LEU A O 1
ATOM 557 N N . ARG A 1 73 ? 3.982 16.819 6.477 1.00 95.31 73 ARG A N 1
ATOM 558 C CA . ARG A 1 73 ? 3.389 17.621 7.569 1.00 95.31 73 ARG A CA 1
ATOM 559 C C . ARG A 1 73 ? 4.044 18.991 7.722 1.00 95.31 73 ARG A C 1
ATOM 561 O O . ARG A 1 73 ? 3.372 19.965 8.037 1.00 95.31 73 ARG A O 1
ATOM 568 N N . ALA A 1 74 ? 5.341 19.096 7.429 1.00 94.69 74 ALA A N 1
ATOM 569 C CA . ALA A 1 74 ? 6.029 20.385 7.389 1.00 94.69 74 ALA A CA 1
ATOM 570 C C . ALA A 1 74 ? 5.546 21.296 6.242 1.00 94.69 74 ALA A C 1
ATOM 572 O O . ALA A 1 74 ? 5.636 22.517 6.358 1.00 94.69 74 ALA A O 1
ATOM 573 N N . ARG A 1 75 ? 5.071 20.721 5.127 1.00 97.38 75 ARG A N 1
ATOM 574 C CA . ARG A 1 75 ? 4.547 21.466 3.966 1.00 97.38 75 ARG A CA 1
ATOM 575 C C . ARG A 1 75 ? 3.056 21.769 4.076 1.00 97.38 75 ARG A C 1
ATOM 577 O O . ARG A 1 75 ? 2.636 22.803 3.570 1.00 97.38 75 ARG A O 1
ATOM 584 N N . TYR A 1 76 ? 2.301 20.883 4.719 1.00 96.81 76 TYR A N 1
ATOM 585 C CA . TYR A 1 76 ? 0.845 20.927 4.831 1.00 96.81 76 TYR A CA 1
ATOM 586 C C . TYR A 1 76 ? 0.434 20.830 6.312 1.00 96.81 76 TYR A C 1
ATOM 588 O O . TYR A 1 76 ? 0.100 19.740 6.794 1.00 96.81 76 TYR A O 1
ATOM 596 N N . PRO A 1 77 ? 0.508 21.944 7.070 1.00 93.44 77 PRO A N 1
ATOM 597 C CA . PRO A 1 77 ? 0.194 21.963 8.501 1.00 93.44 77 PRO A CA 1
ATOM 598 C C . PRO A 1 77 ? -1.237 21.517 8.836 1.00 93.44 77 PRO A C 1
ATOM 600 O O . PRO A 1 77 ? -1.502 21.092 9.958 1.00 93.44 77 PRO A O 1
ATOM 603 N N . GLU A 1 78 ? -2.159 21.579 7.874 1.00 95.62 78 GLU A N 1
ATOM 604 C CA . GLU A 1 78 ? -3.545 21.129 8.004 1.00 95.62 78 GLU A CA 1
ATOM 605 C C . GLU A 1 78 ? -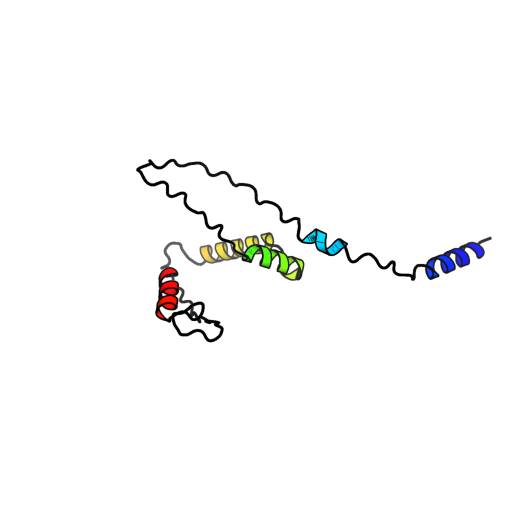3.696 19.614 8.217 1.00 95.62 78 GLU A C 1
ATOM 607 O O . GLU A 1 78 ? -4.742 19.173 8.685 1.00 95.62 78 GLU A O 1
ATOM 612 N N . MET A 1 79 ? -2.665 18.810 7.924 1.00 93.44 79 MET A N 1
ATOM 613 C CA . MET A 1 79 ? -2.673 17.367 8.212 1.00 93.44 79 MET A CA 1
ATOM 614 C C . MET A 1 79 ? -2.544 17.046 9.711 1.00 93.44 79 MET A C 1
ATOM 616 O O . MET A 1 79 ? -2.653 15.882 10.104 1.00 93.44 79 MET A O 1
ATOM 620 N N . GLY A 1 80 ? -2.294 18.059 10.544 1.00 93.19 80 GLY A N 1
ATOM 621 C CA . GLY A 1 80 ? -2.118 17.910 11.982 1.00 93.19 80 GLY A CA 1
ATOM 622 C C . GLY A 1 80 ? -0.785 17.270 12.365 1.00 93.19 80 GLY A C 1
ATOM 623 O O . GLY A 1 80 ? 0.119 17.063 11.542 1.00 93.19 80 GLY A O 1
ATOM 624 N N . THR A 1 81 ? -0.651 16.937 13.642 1.00 94.25 81 THR A N 1
ATOM 625 C CA . THR A 1 81 ? 0.540 16.286 14.203 1.00 94.25 81 THR A CA 1
ATOM 626 C C . THR A 1 81 ? 0.408 14.762 14.221 1.00 94.25 81 THR A C 1
ATOM 628 O O . THR A 1 81 ? -0.685 14.202 14.101 1.00 94.25 81 THR A O 1
ATOM 631 N N . LEU A 1 82 ? 1.539 14.063 14.361 1.00 93.25 82 LEU A N 1
ATOM 632 C CA . LEU A 1 82 ? 1.534 12.609 14.535 1.00 93.25 82 LEU A CA 1
ATOM 633 C C . LEU A 1 82 ? 0.767 12.211 15.806 1.00 93.25 82 LEU A C 1
ATOM 635 O O . LEU A 1 82 ? 0.001 11.258 15.793 1.00 93.25 82 LEU A O 1
ATOM 639 N N . GLU A 1 83 ? 0.915 12.984 16.881 1.00 95.19 83 GLU A N 1
ATOM 640 C CA . GLU A 1 83 ? 0.213 12.748 18.144 1.00 95.19 83 GLU A CA 1
ATOM 641 C C . GLU A 1 83 ? -1.308 12.902 18.002 1.00 95.19 83 GLU A C 1
ATOM 643 O O . GLU A 1 83 ? -2.073 12.099 18.534 1.00 95.19 83 GLU A O 1
ATOM 648 N N . GLU A 1 84 ? -1.774 13.899 17.249 1.00 95.38 84 GLU A N 1
ATOM 649 C CA . GLU A 1 84 ? -3.201 14.061 16.949 1.00 95.38 84 GLU A CA 1
ATOM 650 C C . GLU A 1 84 ? -3.762 12.866 16.171 1.00 95.38 84 GLU A C 1
ATOM 652 O O . GLU A 1 84 ? -4.862 12.398 16.486 1.00 95.38 84 GLU A O 1
ATOM 657 N N . PHE A 1 85 ? -2.998 12.347 15.203 1.00 95.19 85 PHE A N 1
ATOM 658 C CA . PHE A 1 85 ? -3.353 11.138 14.461 1.00 95.19 85 PHE A CA 1
ATOM 659 C C . PHE A 1 85 ? -3.465 9.923 15.391 1.00 95.19 85 PHE A C 1
ATOM 661 O O . PHE A 1 85 ? -4.505 9.264 15.394 1.00 95.19 85 PHE A O 1
ATOM 668 N N . GLU A 1 86 ? -2.459 9.674 16.233 1.00 95.88 86 GLU A N 1
ATOM 669 C CA . GLU A 1 86 ? -2.468 8.558 17.189 1.00 95.88 86 GLU A CA 1
ATOM 670 C C . GLU A 1 86 ? -3.636 8.662 18.175 1.00 95.88 86 GLU A C 1
ATOM 672 O O . GLU A 1 86 ? -4.364 7.697 18.409 1.00 95.88 86 GLU A O 1
ATOM 677 N N . ASN A 1 87 ? -3.905 9.859 18.698 1.00 97.56 87 ASN A N 1
ATOM 678 C CA . ASN A 1 87 ? -5.054 10.094 19.569 1.00 97.56 87 ASN A CA 1
ATOM 679 C C . ASN A 1 87 ? -6.391 9.822 18.855 1.00 97.56 87 ASN A C 1
ATOM 681 O O . ASN A 1 87 ? -7.337 9.328 19.478 1.00 97.56 87 ASN A O 1
ATOM 685 N N . GLY A 1 88 ? -6.485 10.141 17.561 1.00 96.75 88 GLY A N 1
ATOM 686 C CA . GLY A 1 88 ? -7.629 9.805 16.713 1.00 96.75 88 GLY A CA 1
ATOM 687 C C . GLY A 1 88 ? -7.789 8.300 16.515 1.00 96.75 88 GLY A C 1
ATOM 688 O O . GLY A 1 88 ? -8.878 7.769 16.744 1.00 96.75 88 GLY A O 1
ATOM 689 N N . LEU A 1 89 ? -6.699 7.613 16.179 1.00 97.00 89 LEU A N 1
ATOM 690 C CA . LEU A 1 89 ? -6.661 6.165 15.997 1.00 97.00 89 LEU A CA 1
ATOM 691 C C . LEU A 1 89 ? -7.096 5.429 17.270 1.00 97.00 89 LEU A C 1
ATOM 693 O O . LEU A 1 89 ? -7.957 4.555 17.220 1.00 97.00 89 LEU A O 1
ATOM 697 N N . GLN A 1 90 ? -6.590 5.846 18.431 1.00 97.31 90 GLN A N 1
ATOM 698 C CA . GLN A 1 90 ? -6.957 5.260 19.722 1.00 97.31 90 GLN A CA 1
ATOM 699 C C . GLN A 1 90 ? -8.445 5.434 20.059 1.00 97.31 90 GLN A C 1
ATOM 701 O O . GLN A 1 90 ? -9.045 4.566 20.692 1.00 97.31 90 GLN A O 1
ATOM 706 N N . ARG A 1 91 ? -9.070 6.544 19.644 1.00 97.50 91 ARG A N 1
ATOM 707 C CA . ARG A 1 91 ? -10.527 6.710 19.780 1.00 97.50 91 ARG A CA 1
ATOM 708 C C . ARG A 1 91 ? -11.288 5.746 18.871 1.00 97.50 91 ARG A C 1
ATOM 710 O O . ARG A 1 91 ? -12.252 5.149 19.337 1.00 97.50 91 ARG A O 1
ATOM 717 N N . ALA A 1 92 ? -10.847 5.583 17.623 1.00 95.69 92 ALA A N 1
ATOM 718 C CA . ALA A 1 92 ? -11.474 4.669 16.670 1.00 95.69 92 ALA A CA 1
ATOM 719 C C . ALA A 1 92 ? -11.383 3.205 17.131 1.00 95.69 92 ALA A C 1
ATOM 721 O O . ALA A 1 92 ? -12.385 2.498 17.087 1.00 95.69 92 ALA A O 1
ATOM 722 N N . ILE A 1 93 ? -10.225 2.782 17.653 1.00 93.69 93 ILE A N 1
ATOM 723 C CA . ILE A 1 93 ? -10.027 1.432 18.208 1.00 93.69 93 ILE A CA 1
ATOM 724 C C . ILE A 1 93 ? -10.999 1.172 19.363 1.00 93.69 93 ILE A C 1
ATOM 726 O O . ILE A 1 93 ? -11.719 0.182 19.338 1.00 93.69 93 ILE A O 1
ATOM 730 N N . ARG A 1 94 ? -11.090 2.087 20.339 1.00 94.06 94 ARG A N 1
ATOM 731 C CA . ARG A 1 94 ? -12.024 1.924 21.467 1.00 94.06 94 ARG A CA 1
ATOM 732 C C . ARG A 1 94 ? -13.483 1.870 21.025 1.00 94.06 94 ARG A C 1
ATOM 734 O O . ARG A 1 94 ? -14.254 1.124 21.611 1.00 94.06 94 ARG A O 1
ATOM 741 N N . GLY A 1 95 ? -13.863 2.669 20.027 1.00 93.00 95 GLY A N 1
ATOM 742 C CA . GLY A 1 95 ? -15.209 2.611 19.452 1.00 93.00 95 GLY A CA 1
ATOM 743 C C . GLY A 1 95 ? -15.487 1.245 18.825 1.00 93.00 95 GLY A C 1
ATOM 744 O O . GLY A 1 95 ? -16.490 0.615 19.140 1.00 93.00 95 GLY A O 1
ATOM 745 N N . TYR A 1 96 ? -14.540 0.745 18.030 1.00 89.94 96 TYR A N 1
ATOM 746 C CA . TYR A 1 96 ? -14.635 -0.577 17.417 1.00 89.94 96 TYR A CA 1
ATOM 747 C C . TYR A 1 96 ? -14.765 -1.699 18.461 1.00 89.94 96 TYR A C 1
ATOM 749 O O . TYR A 1 96 ? -15.648 -2.543 18.336 1.00 89.94 96 TYR A O 1
ATOM 757 N N . GLU A 1 97 ? -13.948 -1.677 19.519 1.00 89.31 97 GLU A N 1
ATOM 758 C CA . GLU A 1 97 ? -13.986 -2.656 20.620 1.00 89.31 97 GLU A CA 1
ATOM 759 C C . GLU A 1 97 ? -15.286 -2.611 21.440 1.00 89.31 97 GLU A C 1
ATOM 761 O O . GLU A 1 97 ? -15.687 -3.622 22.008 1.00 89.31 97 GLU A O 1
ATOM 766 N N . GLN A 1 98 ? -15.947 -1.453 21.532 1.00 89.25 98 GLN A N 1
ATOM 767 C CA . GLN A 1 98 ? -17.243 -1.327 22.213 1.00 89.25 98 GLN A CA 1
ATOM 768 C C . GLN A 1 98 ? -18.393 -1.905 21.385 1.00 89.25 98 GLN A C 1
ATOM 770 O O . GLN A 1 98 ? -19.357 -2.418 21.949 1.00 89.25 98 GLN A O 1
ATOM 775 N N . GLU A 1 99 ? -18.305 -1.797 20.060 1.00 86.38 99 GLU A N 1
ATOM 776 C CA . GLU A 1 99 ? -19.312 -2.312 19.128 1.00 86.38 99 GLU A CA 1
ATOM 777 C C . GLU A 1 99 ? -19.136 -3.811 18.848 1.00 86.38 99 GLU A C 1
ATOM 779 O O . GLU A 1 99 ? -20.110 -4.501 18.547 1.00 86.38 99 GLU A O 1
ATOM 784 N N . HIS A 1 100 ? -17.908 -4.322 18.970 1.00 84.00 100 HIS A N 1
ATOM 785 C CA . HIS A 1 100 ? -17.563 -5.703 18.658 1.00 84.00 100 HIS A CA 1
ATOM 786 C C . HIS A 1 100 ? -17.119 -6.443 19.919 1.00 84.00 100 HIS A C 1
ATOM 788 O O . HIS A 1 100 ? -16.008 -6.262 20.415 1.00 84.00 100 HIS A O 1
ATOM 794 N N . ASP A 1 101 ? -17.973 -7.345 20.407 1.00 77.75 101 ASP A N 1
ATOM 795 C CA . ASP A 1 101 ? -17.622 -8.236 21.511 1.00 77.75 101 ASP A CA 1
ATOM 796 C C . ASP A 1 101 ? -16.393 -9.083 21.155 1.00 77.75 101 ASP A C 1
ATOM 798 O O . ASP A 1 101 ? -16.279 -9.589 20.037 1.00 77.75 101 ASP A O 1
ATOM 802 N N . ALA A 1 102 ? -15.537 -9.372 22.138 1.00 68.62 102 ALA A N 1
ATOM 803 C CA . ALA A 1 102 ? -14.354 -10.230 21.973 1.00 68.62 102 ALA A CA 1
ATOM 804 C C . ALA A 1 102 ? -14.669 -11.682 21.537 1.00 68.62 102 ALA A C 1
ATOM 806 O O . ALA A 1 102 ? -13.760 -12.457 21.245 1.00 68.62 102 ALA A O 1
ATOM 807 N N . ARG A 1 103 ? -15.951 -12.075 21.532 1.00 70.50 103 ARG A N 1
ATOM 808 C CA . ARG A 1 103 ? -16.447 -13.376 21.045 1.00 70.50 103 ARG A CA 1
ATOM 809 C C . ARG A 1 103 ? -17.019 -13.313 19.629 1.00 70.50 103 ARG A C 1
ATOM 811 O O . ARG A 1 103 ? -17.464 -14.342 19.121 1.00 70.50 103 ARG A O 1
ATOM 818 N N . SER A 1 104 ? -17.048 -12.131 19.020 1.00 74.38 104 SER A N 1
ATOM 819 C CA . SER A 1 104 ? -17.493 -11.964 17.641 1.00 74.38 104 SER A CA 1
ATOM 820 C C . SER A 1 104 ? -16.557 -12.747 16.718 1.00 74.38 104 SER A C 1
ATOM 822 O O . SER A 1 104 ? -15.340 -12.726 16.928 1.00 74.38 104 SER A O 1
ATOM 824 N N . PRO A 1 105 ? -17.092 -13.477 15.724 1.00 74.38 105 PRO A N 1
ATOM 825 C CA . PRO A 1 105 ? -16.256 -14.182 14.766 1.00 74.38 105 PRO A CA 1
ATOM 826 C C . PRO A 1 105 ? -15.343 -13.178 14.060 1.00 74.38 105 PRO A C 1
ATOM 828 O O . PRO A 1 105 ? -15.785 -12.102 13.662 1.00 74.38 105 PRO A O 1
ATOM 831 N N . GLN A 1 106 ? -14.065 -13.530 13.922 1.00 77.00 106 GLN A N 1
ATOM 832 C CA . GLN A 1 106 ? -13.100 -12.689 13.228 1.00 77.00 106 GLN A CA 1
ATOM 833 C C . GLN A 1 106 ? -13.519 -12.552 11.760 1.00 77.00 106 GLN A C 1
ATOM 835 O O . GLN A 1 106 ? -13.602 -13.545 11.035 1.00 77.00 106 GLN A O 1
ATOM 840 N N . GLU A 1 107 ? -13.815 -11.326 11.338 1.00 84.94 107 GLU A N 1
ATOM 841 C CA . GLU A 1 107 ? -14.207 -11.040 9.963 1.00 84.94 107 GLU A CA 1
ATOM 842 C C . GLU A 1 107 ? -12.991 -11.143 9.033 1.00 84.94 107 GLU A C 1
ATOM 844 O O . GLU A 1 107 ? -11.922 -10.590 9.305 1.00 84.94 107 GLU A O 1
ATOM 849 N N . VAL A 1 108 ? -13.143 -11.870 7.923 1.00 89.38 108 VAL A N 1
ATOM 850 C CA . VAL A 1 108 ? -12.107 -11.965 6.890 1.00 89.38 108 VAL A CA 1
ATOM 851 C C . VAL A 1 108 ? -12.216 -10.748 5.973 1.00 89.38 108 VAL A C 1
ATOM 853 O O . VAL A 1 108 ? -13.097 -10.680 5.117 1.00 89.38 108 VAL A O 1
ATOM 856 N N . ILE A 1 109 ? -11.290 -9.798 6.124 1.00 91.69 109 ILE A N 1
ATOM 857 C CA . ILE A 1 109 ? -11.197 -8.615 5.259 1.00 91.69 109 ILE A CA 1
ATOM 858 C C . ILE A 1 109 ? -10.463 -8.988 3.968 1.00 91.69 109 ILE A C 1
ATOM 860 O O . ILE A 1 109 ? -9.298 -9.380 3.991 1.00 91.69 109 ILE A O 1
ATOM 864 N N . THR A 1 110 ? -11.131 -8.828 2.824 1.00 94.75 110 THR A N 1
ATOM 865 C CA . THR A 1 110 ? -10.528 -9.069 1.504 1.00 94.75 110 THR A CA 1
ATOM 866 C C . THR A 1 110 ? -10.052 -7.758 0.886 1.00 94.75 110 THR A C 1
ATOM 868 O O . THR A 1 110 ? -10.862 -6.881 0.587 1.00 94.75 110 THR A O 1
ATOM 871 N N . ILE A 1 111 ? -8.743 -7.631 0.654 1.00 95.75 111 ILE A N 1
ATOM 872 C CA . ILE A 1 111 ? -8.137 -6.450 0.025 1.00 95.75 111 ILE A CA 1
ATOM 873 C C . ILE A 1 111 ? -7.844 -6.760 -1.453 1.00 95.75 111 ILE A C 1
ATOM 875 O O . ILE A 1 111 ? -7.004 -7.618 -1.731 1.00 95.75 111 ILE A O 1
ATOM 879 N N . PRO A 1 112 ? -8.492 -6.088 -2.425 1.00 96.62 112 PRO A N 1
ATOM 880 C CA . PRO A 1 112 ? -8.158 -6.256 -3.835 1.00 96.62 112 PRO A CA 1
ATOM 881 C C . PRO A 1 112 ? -6.817 -5.580 -4.149 1.00 96.62 112 PRO A C 1
ATOM 883 O O . PRO A 1 112 ? -6.622 -4.400 -3.860 1.00 96.62 112 PRO A O 1
ATOM 886 N N . VAL A 1 113 ? -5.892 -6.316 -4.770 1.00 96.81 113 VAL A N 1
ATOM 887 C CA . VAL A 1 113 ? -4.534 -5.832 -5.062 1.00 96.81 113 VAL A CA 1
ATOM 888 C C . VAL A 1 113 ? -4.288 -5.776 -6.568 1.00 96.81 113 VAL A C 1
ATOM 890 O O . VAL A 1 113 ? -4.531 -6.744 -7.288 1.00 96.81 113 VAL A O 1
ATOM 893 N N . ILE A 1 114 ? -3.745 -4.649 -7.036 1.00 96.88 114 ILE A N 1
ATOM 894 C CA . ILE A 1 114 ? -3.186 -4.484 -8.383 1.00 96.88 114 ILE A CA 1
ATOM 895 C C . ILE A 1 114 ? -1.686 -4.241 -8.232 1.00 96.88 114 ILE A C 1
ATOM 897 O O . ILE A 1 114 ? -1.267 -3.343 -7.504 1.00 96.88 114 ILE A O 1
ATOM 901 N N . VAL A 1 115 ? -0.871 -5.030 -8.933 1.00 97.12 115 VAL A N 1
ATOM 902 C CA . VAL A 1 115 ? 0.590 -4.887 -8.912 1.00 97.12 115 VAL A CA 1
ATOM 903 C C . VAL A 1 115 ? 1.056 -4.234 -10.206 1.00 97.12 115 VAL A C 1
ATOM 905 O O . VAL A 1 115 ? 0.915 -4.800 -11.289 1.00 97.12 115 VAL A O 1
ATOM 908 N N . HIS A 1 116 ? 1.641 -3.043 -10.089 1.00 96.56 116 HIS A N 1
ATOM 909 C CA . HIS A 1 116 ? 2.264 -2.341 -11.206 1.00 96.56 116 HIS A CA 1
ATOM 910 C C . HIS A 1 116 ? 3.748 -2.706 -11.297 1.00 96.56 116 HIS A C 1
ATOM 912 O O . HIS A 1 116 ? 4.545 -2.310 -10.449 1.00 96.56 116 HIS A O 1
ATOM 918 N N . VAL A 1 117 ? 4.127 -3.439 -12.345 1.00 95.75 117 VAL A N 1
ATOM 919 C CA . VAL A 1 117 ? 5.534 -3.724 -12.658 1.00 95.75 117 VAL A CA 1
ATOM 920 C C . VAL A 1 117 ? 6.041 -2.661 -13.627 1.00 95.75 117 VAL A C 1
ATOM 922 O O . VAL A 1 117 ? 5.654 -2.637 -14.793 1.00 95.75 117 VAL A O 1
ATOM 925 N N . VAL A 1 118 ? 6.901 -1.767 -13.139 1.00 96.00 118 VAL A N 1
ATOM 926 C CA . VAL A 1 118 ? 7.539 -0.723 -13.952 1.00 96.00 118 VAL A CA 1
ATOM 927 C C . VAL A 1 118 ? 8.943 -1.183 -14.325 1.00 96.00 118 VAL A C 1
ATOM 929 O 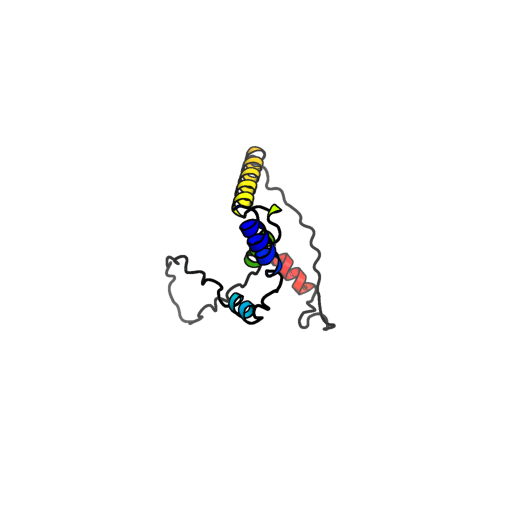O . VAL A 1 118 ? 9.772 -1.448 -13.455 1.00 96.00 118 VAL A O 1
ATOM 932 N N . HIS A 1 119 ? 9.212 -1.288 -15.624 1.00 96.88 119 HIS A N 1
ATOM 933 C CA . HIS A 1 119 ? 10.481 -1.778 -16.150 1.00 96.88 119 HIS A CA 1
ATOM 934 C C . HIS A 1 119 ? 10.873 -1.023 -17.434 1.00 96.88 119 HIS A C 1
ATOM 936 O O . HIS A 1 119 ? 10.036 -0.415 -18.095 1.00 96.88 119 HIS A O 1
ATOM 942 N N . ASN A 1 120 ? 12.151 -1.080 -17.809 1.00 96.44 120 ASN A N 1
ATOM 943 C CA . ASN A 1 120 ? 12.732 -0.365 -18.954 1.00 96.44 120 ASN A CA 1
ATOM 944 C C . ASN A 1 120 ? 12.951 -1.310 -20.150 1.00 96.44 120 ASN A C 1
ATOM 946 O O . ASN A 1 120 ? 14.035 -1.354 -20.726 1.00 96.44 120 ASN A O 1
ATOM 950 N N . GLY A 1 121 ? 11.947 -2.128 -20.483 1.00 94.25 121 GLY A N 1
ATOM 951 C CA . GLY A 1 121 ? 12.004 -3.045 -21.633 1.00 94.25 121 GLY A CA 1
ATOM 952 C C . GLY A 1 121 ? 12.781 -4.356 -21.430 1.00 94.25 121 GLY A C 1
ATOM 953 O O . GLY A 1 121 ? 13.026 -5.062 -22.403 1.00 94.25 121 GLY A O 1
ATOM 954 N N . GLN A 1 122 ? 13.162 -4.720 -20.198 1.00 96.44 122 GLN A N 1
ATOM 955 C CA . GLN A 1 122 ? 13.759 -6.034 -19.913 1.00 96.44 122 GLN A CA 1
ATOM 956 C C . GLN A 1 122 ? 12.794 -7.182 -20.254 1.00 96.44 122 GLN A C 1
ATOM 958 O O . GLN A 1 122 ? 11.577 -7.018 -20.170 1.00 96.44 122 GLN A O 1
ATOM 963 N N . ALA A 1 123 ? 13.329 -8.359 -20.590 1.00 94.94 123 ALA A N 1
ATOM 964 C CA . ALA A 1 123 ? 12.534 -9.578 -20.733 1.00 94.94 123 ALA A CA 1
ATOM 965 C C . ALA A 1 123 ? 11.933 -10.019 -19.385 1.00 94.94 123 ALA A C 1
ATOM 967 O O . ALA A 1 123 ? 12.513 -9.765 -18.329 1.00 94.94 123 ALA A O 1
ATOM 968 N N . VAL A 1 124 ? 10.787 -10.703 -19.422 1.00 94.75 124 VAL A N 1
ATOM 969 C CA . VAL A 1 124 ? 10.111 -11.197 -18.211 1.00 94.75 124 VAL A CA 1
ATOM 970 C C . VAL A 1 124 ? 11.018 -12.173 -17.453 1.00 94.75 124 VAL A C 1
ATOM 972 O O . VAL A 1 124 ? 11.610 -13.071 -18.046 1.00 94.75 124 VAL A O 1
ATOM 975 N N . GLY A 1 125 ? 11.108 -12.004 -16.134 1.00 91.38 125 GLY A N 1
ATOM 976 C CA . GLY A 1 125 ? 11.991 -12.762 -15.245 1.00 91.38 125 GLY A CA 1
ATOM 977 C C . GLY A 1 125 ? 13.421 -12.218 -15.159 1.00 91.38 125 GLY A C 1
ATOM 978 O O . GLY A 1 125 ? 14.245 -12.813 -14.469 1.00 91.38 125 GLY A O 1
ATOM 979 N N . SER A 1 126 ? 13.725 -11.101 -15.829 1.00 91.88 126 SER A N 1
ATOM 980 C CA . SER A 1 126 ? 15.042 -10.462 -15.802 1.00 91.88 126 SER A CA 1
ATOM 981 C C . SER A 1 126 ? 14.974 -9.054 -15.217 1.00 91.88 126 SER A C 1
ATOM 983 O O . SER A 1 126 ? 14.172 -8.213 -15.634 1.00 91.88 126 SER A O 1
ATOM 985 N N . GLY A 1 127 ? 15.867 -8.776 -14.264 1.00 91.94 127 GLY A N 1
ATOM 986 C CA . GLY A 1 127 ? 15.971 -7.465 -13.632 1.00 91.94 127 GLY A CA 1
ATOM 987 C C . GLY A 1 127 ? 14.635 -7.008 -13.022 1.00 91.94 127 GLY A C 1
ATOM 988 O O . GLY A 1 127 ? 13.996 -7.791 -12.323 1.00 91.94 127 GLY A O 1
ATOM 989 N N . PRO A 1 128 ? 14.203 -5.756 -13.269 1.00 92.62 128 PRO A N 1
ATOM 990 C CA . PRO A 1 128 ? 12.936 -5.226 -12.755 1.00 92.62 128 PRO A CA 1
ATOM 991 C C . PRO A 1 128 ? 11.666 -5.818 -13.385 1.00 92.62 128 PRO A C 1
ATOM 993 O O . PRO A 1 128 ? 10.596 -5.685 -12.796 1.00 92.62 128 PRO A O 1
ATOM 996 N N . ASN A 1 129 ? 11.743 -6.449 -14.566 1.00 96.69 129 ASN A N 1
ATOM 997 C CA . ASN A 1 129 ? 10.569 -7.065 -15.191 1.00 96.69 129 ASN A CA 1
ATOM 998 C C . ASN A 1 129 ? 10.326 -8.454 -14.586 1.00 96.69 129 ASN A C 1
ATOM 1000 O O . ASN A 1 129 ? 10.678 -9.478 -15.169 1.00 96.69 129 ASN A O 1
ATOM 1004 N N . ILE A 1 130 ? 9.791 -8.480 -13.368 1.00 96.69 130 ILE A N 1
ATOM 1005 C CA . ILE A 1 130 ? 9.579 -9.708 -12.598 1.00 96.69 130 ILE A CA 1
ATOM 1006 C C . ILE A 1 130 ? 8.484 -10.594 -13.202 1.00 96.69 130 ILE A C 1
ATOM 1008 O O . ILE A 1 130 ? 7.546 -10.133 -13.849 1.00 96.69 130 ILE A O 1
ATOM 1012 N N . SER A 1 131 ? 8.596 -11.901 -12.974 1.00 97.19 131 SER A N 1
ATOM 1013 C CA . SER A 1 131 ? 7.586 -12.859 -13.429 1.00 97.19 131 SER A CA 1
ATOM 1014 C C . SER A 1 131 ? 6.323 -12.819 -12.560 1.00 97.19 131 SER A C 1
ATOM 1016 O O . SER A 1 131 ? 6.370 -12.498 -11.372 1.00 97.19 131 SER A O 1
ATOM 1018 N N . ARG A 1 132 ? 5.189 -13.265 -13.117 1.00 96.50 132 ARG A N 1
ATOM 1019 C CA . ARG A 1 132 ? 3.940 -13.441 -12.353 1.00 96.50 132 ARG A CA 1
ATOM 1020 C C . ARG A 1 132 ? 4.120 -14.354 -11.134 1.00 96.50 132 ARG A C 1
ATOM 1022 O O . ARG A 1 132 ? 3.510 -14.110 -10.104 1.00 96.50 132 ARG A O 1
ATOM 1029 N N . ALA A 1 133 ? 4.960 -15.385 -11.240 1.00 96.62 133 ALA A N 1
ATOM 1030 C CA . ALA A 1 133 ? 5.231 -16.294 -10.129 1.00 96.62 133 ALA A CA 1
ATOM 1031 C C . ALA A 1 133 ? 5.928 -15.582 -8.956 1.00 96.62 133 ALA A C 1
ATOM 1033 O O . ALA A 1 133 ? 5.603 -15.841 -7.803 1.00 96.62 133 ALA A O 1
ATOM 1034 N N . GLN A 1 134 ? 6.835 -14.641 -9.240 1.00 96.25 134 GLN A N 1
ATOM 1035 C CA . GLN A 1 134 ? 7.473 -13.821 -8.203 1.00 96.25 134 GLN A CA 1
ATOM 1036 C C . GLN A 1 134 ? 6.488 -12.840 -7.561 1.00 96.25 134 GLN A C 1
ATOM 1038 O O . GLN A 1 134 ? 6.526 -12.652 -6.350 1.00 96.25 134 GLN A O 1
ATOM 1043 N N . VAL A 1 135 ? 5.578 -12.256 -8.349 1.00 96.94 135 VAL A N 1
ATOM 1044 C CA . VAL A 1 135 ? 4.487 -11.431 -7.806 1.00 96.94 135 VAL A CA 1
ATOM 1045 C C . VAL A 1 135 ? 3.606 -12.260 -6.869 1.00 96.94 135 VAL A C 1
ATOM 1047 O O . VAL A 1 135 ? 3.359 -11.839 -5.743 1.00 96.94 135 VAL A O 1
ATOM 1050 N N . GLN A 1 136 ? 3.189 -13.455 -7.298 1.00 97.56 136 GLN A N 1
ATOM 1051 C CA . GLN A 1 136 ? 2.360 -14.342 -6.481 1.00 97.56 136 GLN A CA 1
ATOM 1052 C C . GLN A 1 136 ? 3.066 -14.742 -5.182 1.00 97.56 136 GLN A C 1
ATOM 1054 O O . GLN A 1 136 ? 2.467 -14.637 -4.123 1.00 97.56 136 GLN A O 1
ATOM 1059 N N . SER A 1 137 ? 4.357 -15.079 -5.241 1.00 97.75 137 SER A N 1
ATOM 1060 C CA . SER A 1 137 ? 5.161 -15.380 -4.049 1.00 97.75 137 SER A CA 1
ATOM 1061 C C . SER A 1 137 ? 5.148 -14.253 -3.010 1.00 97.75 137 SER A C 1
ATOM 1063 O O . SER A 1 137 ? 5.224 -14.539 -1.817 1.00 97.75 137 SER A O 1
ATOM 1065 N N . GLN A 1 138 ? 5.069 -12.987 -3.430 1.00 96.62 138 GLN A N 1
ATOM 1066 C CA . GLN A 1 138 ? 4.967 -11.867 -2.495 1.00 96.62 138 GLN A CA 1
ATOM 1067 C C . GLN A 1 138 ? 3.560 -11.740 -1.899 1.00 96.62 138 GLN A C 1
ATOM 1069 O O . GLN A 1 138 ? 3.442 -11.386 -0.729 1.00 96.62 138 GLN A O 1
ATOM 1074 N N . ILE A 1 139 ? 2.512 -12.025 -2.676 1.00 97.38 139 ILE A N 1
ATOM 1075 C CA . ILE A 1 139 ? 1.135 -12.077 -2.164 1.00 97.38 139 ILE A CA 1
ATOM 1076 C C . ILE A 1 139 ? 0.989 -13.218 -1.153 1.00 97.38 139 ILE A C 1
ATOM 1078 O O . ILE A 1 139 ? 0.438 -13.008 -0.080 1.00 97.38 139 ILE A O 1
ATOM 1082 N N . ASP A 1 140 ? 1.563 -14.384 -1.444 1.00 97.62 140 ASP A N 1
ATOM 1083 C CA . ASP A 1 140 ? 1.551 -15.539 -0.543 1.00 97.62 140 ASP A CA 1
ATOM 1084 C C . ASP A 1 140 ? 2.310 -15.259 0.763 1.00 97.62 140 ASP A C 1
ATOM 1086 O O . ASP A 1 140 ? 1.958 -15.800 1.798 1.00 97.62 140 ASP A O 1
ATOM 1090 N N . ALA A 1 141 ? 3.331 -14.395 0.737 1.00 96.38 141 ALA A N 1
ATOM 1091 C CA . ALA A 1 141 ? 4.050 -13.973 1.940 1.00 96.38 141 ALA A CA 1
ATOM 1092 C C . ALA A 1 141 ? 3.306 -12.912 2.778 1.00 96.38 141 ALA A C 1
ATOM 1094 O O . ALA A 1 141 ? 3.721 -12.646 3.906 1.00 96.38 141 ALA A O 1
ATOM 1095 N N . LEU A 1 142 ? 2.278 -12.255 2.224 1.00 95.69 142 LEU A N 1
ATOM 1096 C CA . LEU A 1 142 ? 1.446 -11.274 2.937 1.00 95.69 142 LEU A CA 1
ATOM 1097 C C . LEU A 1 142 ? 0.216 -11.905 3.610 1.00 95.69 142 LEU A C 1
ATOM 1099 O O . LEU A 1 142 ? -0.323 -11.286 4.527 1.00 95.69 142 LEU A O 1
ATOM 1103 N N . ASN A 1 143 ? -0.221 -13.081 3.145 1.00 93.88 143 ASN A N 1
ATOM 1104 C CA . ASN A 1 143 ? -1.360 -13.837 3.680 1.00 93.88 143 ASN A CA 1
ATOM 1105 C C . ASN A 1 143 ? -0.920 -14.830 4.762 1.00 93.88 143 ASN A C 1
ATOM 1107 O O . ASN A 1 143 ? -1.717 -15.042 5.702 1.00 93.88 143 ASN A O 1
#

Foldseek 3Di:
DPPVVVVVVVVVVVPVPDDDPDDPPPVVVVVPDDDDPDDDDDPDDDDDDDDDPPPPPPPPPDDCVVVVVVVVCVVPVVVDDPVVVVVVVVVVVVVVPVVDDPPHPDDDDDDDDDDDQDDDPDDECDDSNDHPVVVVVVVVVVD